Protein AF-A0A6P4FL19-F1 (afdb_monomer)

Foldseek 3Di:
DDPPDDDDPWDDDPQQLQVVVVRVLVVCCVPPLVPDFKDKAADPPDDDPVVVVCVLCVVDGLLALEKEAQFFCPLAPLTWHDNLLIMMGGSNVSVLLVPPQCVDCVQANPDSGDDNGSRSRSSSVSSVRHHDQSADPQRHGPGDNDDPVCPPPHHDPVRQNGGPDDDDD

Radius of gyration: 15.87 Å; Cα contacts (8 Å, |Δi|>4): 252; chains: 1; bounding box: 40×35×41 Å

Nearest PDB structures (foldseek):
  7q4i-assembly1_A  TM=9.516E-01  e=1.016E-19  Drosophila melanogaster
  2j0b-assembly1_A  TM=7.317E-01  e=2.566E-02  Mus musculus

Sequence (169 aa):
KELGAVALKVREGYSNLWPKTRASLQYVYKHHFRNYDWFLKADDDTYVIMENLRAFLSAYSPKAPVYFGNKFRTHVKEGYMSGGAGYVLSKMALHRLMKVGFGNSSLCSNRGYGYEDVELGRCLQGVGVVGGDSRDEHGLSRFIPFSPLHWYPDVPQWYRPLLYHTTPN

Secondary structure (DSSP, 8-state):
--------SS--SGGGHHHHHHHHHHHHHHHHTTT-SEEEE--TT----HHHHHHHHTTS-TTSSEEEE-EE-SSSTT-EE-GGG-EEEEHHHHHHIIIIITT-TTTS---S-S-HHHHHHHHHHHTT-EE-----TTS--SS-SS-GGGSSSS--TTTGGGBSSPPP-

Organism: Drosophila rhopaloa (NCBI:txid1041015)

Mean predicted aligned error: 3.97 Å

Structure (mmCIF, N/CA/C/O backbone):
data_AF-A0A6P4FL19-F1
#
_entry.id   AF-A0A6P4FL19-F1
#
loop_
_atom_site.group_PDB
_atom_site.id
_atom_site.type_symbol
_atom_site.label_atom_id
_atom_site.label_alt_id
_at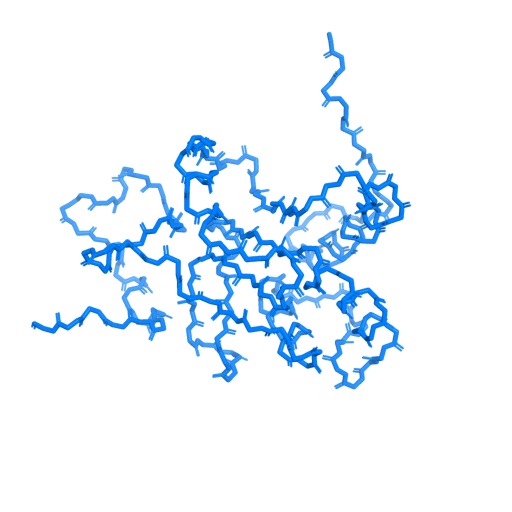om_site.label_comp_id
_atom_site.label_asym_id
_atom_site.label_entity_id
_atom_site.label_seq_id
_atom_site.pdbx_PDB_ins_code
_atom_site.Cartn_x
_atom_site.Cartn_y
_atom_site.Cartn_z
_atom_site.occupancy
_atom_site.B_iso_or_equiv
_atom_site.auth_seq_id
_atom_site.auth_comp_id
_atom_site.auth_asym_id
_atom_site.auth_atom_id
_atom_site.pdbx_PDB_model_num
ATOM 1 N N . LYS A 1 1 ? -18.361 17.371 -14.185 1.00 60.25 1 LYS A N 1
ATOM 2 C CA . LYS A 1 1 ? -18.525 16.068 -13.497 1.00 60.25 1 LYS A CA 1
ATOM 3 C C . LYS A 1 1 ? -17.622 16.118 -12.273 1.00 60.25 1 LYS A C 1
ATOM 5 O O . LYS A 1 1 ? -16.428 16.291 -12.464 1.00 60.25 1 LYS A O 1
ATOM 10 N N . GLU A 1 2 ? -18.165 16.106 -11.056 1.00 70.12 2 GLU A N 1
ATOM 11 C CA . GLU A 1 2 ? -17.323 16.034 -9.854 1.00 70.12 2 GLU A CA 1
ATOM 12 C C . GLU A 1 2 ? -16.597 14.686 -9.827 1.00 70.12 2 GLU A C 1
ATOM 14 O O . GLU A 1 2 ? -17.188 13.653 -10.139 1.00 70.12 2 GLU A O 1
ATOM 19 N N . LEU A 1 3 ? -15.311 14.701 -9.476 1.00 75.62 3 LEU A N 1
ATOM 20 C CA . LEU A 1 3 ? -14.457 13.508 -9.439 1.00 75.62 3 LEU A CA 1
ATOM 21 C C . LEU A 1 3 ? -14.744 12.597 -8.227 1.00 75.62 3 LEU A C 1
ATOM 23 O O . LEU A 1 3 ? -14.059 11.599 -8.042 1.00 75.62 3 LEU A O 1
ATOM 27 N N . GLY A 1 4 ? -15.739 12.931 -7.392 1.00 86.44 4 GLY A N 1
ATOM 28 C CA . GLY A 1 4 ? -16.066 12.177 -6.177 1.00 86.44 4 GLY A CA 1
ATOM 29 C C . GLY A 1 4 ? -14.985 12.248 -5.091 1.00 86.44 4 GLY A C 1
ATOM 30 O O . GLY A 1 4 ? -14.909 11.356 -4.249 1.00 86.44 4 GLY A O 1
ATOM 31 N N . ALA A 1 5 ? -14.131 13.277 -5.115 1.00 90.56 5 ALA A N 1
ATOM 32 C CA . ALA A 1 5 ?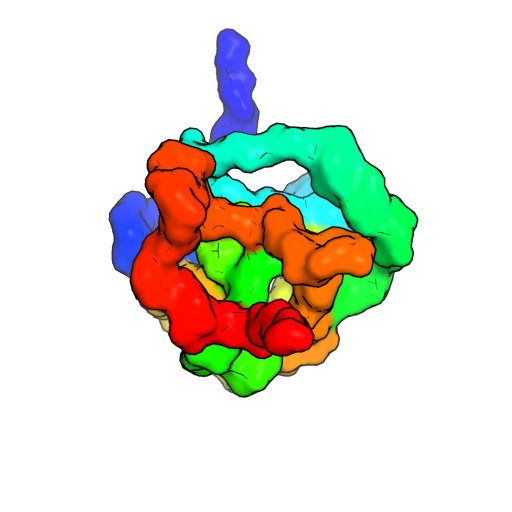 -13.058 13.455 -4.143 1.00 90.56 5 ALA A CA 1
ATOM 33 C C . ALA A 1 5 ? -13.612 13.745 -2.736 1.00 90.56 5 ALA A C 1
ATOM 35 O O . ALA A 1 5 ? -14.541 14.534 -2.567 1.00 90.56 5 ALA A O 1
ATOM 36 N N . VAL A 1 6 ? -13.006 13.134 -1.717 1.00 93.31 6 VAL A N 1
ATOM 37 C CA . VAL A 1 6 ? -13.378 13.317 -0.308 1.00 93.31 6 VAL A CA 1
ATOM 38 C C . VAL A 1 6 ? -12.266 14.072 0.408 1.00 93.31 6 VAL A C 1
ATOM 40 O O . VAL A 1 6 ? -11.156 13.565 0.551 1.00 93.31 6 VAL A O 1
ATOM 43 N N . ALA A 1 7 ? -12.572 15.270 0.904 1.00 92.81 7 ALA A N 1
ATOM 44 C CA . ALA A 1 7 ? -11.634 16.039 1.713 1.00 92.81 7 ALA A CA 1
ATOM 45 C C . ALA A 1 7 ? -11.549 15.470 3.140 1.00 92.81 7 ALA A C 1
ATOM 47 O O . ALA A 1 7 ? -12.551 15.371 3.853 1.00 92.81 7 ALA A O 1
ATOM 48 N N . LEU A 1 8 ? -10.338 15.123 3.577 1.00 93.12 8 LEU A N 1
ATOM 49 C CA . LEU A 1 8 ? -10.065 14.674 4.940 1.00 93.12 8 LEU A CA 1
ATOM 50 C C . LEU A 1 8 ? -9.556 15.839 5.790 1.00 93.12 8 LEU A C 1
ATOM 52 O O . LEU A 1 8 ? -8.859 16.725 5.305 1.00 93.12 8 LEU A O 1
ATOM 56 N N . LYS A 1 9 ? -9.868 15.829 7.090 1.00 93.31 9 LYS A N 1
ATOM 57 C CA . LYS A 1 9 ? -9.405 16.848 8.049 1.00 93.31 9 LYS A CA 1
ATOM 58 C C . LYS A 1 9 ? -7.950 16.601 8.474 1.00 93.31 9 LYS A C 1
ATOM 60 O O . LYS A 1 9 ? -7.676 16.374 9.649 1.00 93.31 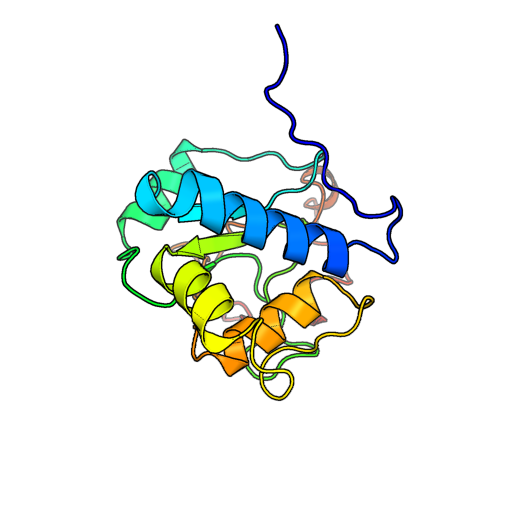9 LYS A O 1
ATOM 65 N N . VAL A 1 10 ? -7.028 16.606 7.515 1.00 92.12 10 VAL A N 1
ATOM 66 C CA . VAL A 1 10 ? -5.584 16.430 7.727 1.00 92.12 10 VAL A CA 1
ATOM 67 C C . VAL A 1 10 ? -4.848 17.547 6.997 1.00 92.12 10 VAL A C 1
ATOM 69 O O . VAL A 1 10 ? -5.225 17.920 5.892 1.00 92.12 10 VAL A O 1
ATOM 72 N N . ARG A 1 11 ? -3.805 18.109 7.617 1.00 91.19 11 ARG A N 1
ATOM 73 C CA . ARG A 1 11 ? -3.020 19.179 6.993 1.00 91.19 11 ARG A CA 1
ATOM 74 C C . ARG A 1 11 ? -2.243 18.641 5.790 1.00 91.19 11 ARG A C 1
ATOM 76 O O . ARG A 1 11 ? -1.604 17.593 5.874 1.00 91.19 11 ARG A O 1
ATOM 83 N N . GLU A 1 12 ? -2.232 19.408 4.710 1.00 87.50 12 GLU A N 1
ATOM 84 C CA . GLU A 1 12 ? -1.435 19.121 3.519 1.00 87.50 12 GLU A CA 1
ATOM 85 C C . GLU A 1 12 ? 0.082 19.123 3.799 1.00 87.50 12 GLU A C 1
ATOM 87 O O . GLU A 1 12 ? 0.553 19.696 4.788 1.00 87.50 12 GLU A O 1
ATOM 92 N N . GLY A 1 13 ? 0.841 18.444 2.934 1.00 86.25 13 GLY A N 1
ATOM 93 C CA . GLY A 1 13 ? 2.304 18.362 2.992 1.00 86.25 13 GLY A CA 1
ATOM 94 C C . GLY A 1 13 ? 2.871 16.947 3.150 1.00 86.25 13 GLY A C 1
ATOM 95 O O . GLY A 1 13 ? 2.255 16.069 3.757 1.00 86.25 13 GLY A O 1
ATOM 96 N N . TYR A 1 14 ? 4.087 16.750 2.629 1.00 84.12 14 TYR A N 1
ATOM 97 C CA . TYR A 1 14 ? 4.803 15.466 2.633 1.00 84.12 14 TYR A CA 1
ATOM 98 C C . TYR A 1 14 ? 5.058 14.906 4.041 1.00 84.12 14 TYR A C 1
ATOM 100 O O . TYR A 1 14 ? 5.001 13.699 4.255 1.00 84.12 14 TYR A O 1
ATOM 108 N N . SER A 1 15 ? 5.271 15.767 5.039 1.00 88.75 15 SER A N 1
ATOM 109 C CA . SER A 1 15 ? 5.449 15.335 6.433 1.00 88.75 15 SER A CA 1
ATOM 110 C C . SER A 1 15 ? 4.187 14.728 7.060 1.00 88.75 15 SER A C 1
ATOM 112 O O . SER A 1 15 ? 4.277 14.066 8.092 1.00 88.75 15 SER A O 1
ATOM 114 N N . ASN A 1 16 ? 3.025 14.914 6.424 1.00 91.75 16 ASN A N 1
ATOM 115 C CA . ASN A 1 16 ? 1.725 14.437 6.886 1.00 91.75 16 ASN A CA 1
ATOM 116 C C . ASN A 1 16 ? 1.193 13.243 6.076 1.00 91.75 16 ASN A C 1
ATOM 118 O O . ASN A 1 16 ? 0.027 12.881 6.242 1.00 91.75 16 ASN A O 1
ATOM 122 N N . LEU A 1 17 ? 2.007 12.613 5.219 1.00 93.12 17 LEU A N 1
ATOM 123 C CA . LEU A 1 17 ? 1.559 11.473 4.407 1.00 93.12 17 LEU A CA 1
ATOM 124 C C . LEU A 1 17 ? 1.020 10.324 5.265 1.00 93.12 17 LEU A C 1
ATOM 126 O O . LEU A 1 17 ? -0.060 9.813 4.981 1.00 93.12 17 LEU A O 1
ATOM 130 N N . TRP A 1 18 ? 1.697 9.975 6.363 1.00 94.81 18 TRP A N 1
ATOM 131 C CA . TRP A 1 18 ? 1.189 8.944 7.270 1.00 94.81 18 TRP A CA 1
ATOM 132 C C . TRP A 1 18 ? -0.186 9.301 7.880 1.00 94.81 18 TRP A C 1
ATOM 134 O O . TRP A 1 18 ? -1.127 8.520 7.713 1.00 94.81 18 TRP A O 1
ATOM 144 N N . PRO A 1 19 ? -0.379 10.477 8.517 1.00 94.69 19 PRO A N 1
ATOM 145 C CA . PRO A 1 19 ? -1.701 10.934 8.952 1.00 94.69 19 PRO A CA 1
ATOM 146 C C . PRO A 1 19 ? -2.776 10.909 7.863 1.00 94.69 19 PRO A C 1
ATOM 148 O O . PRO A 1 19 ? -3.907 10.506 8.143 1.00 94.69 19 PRO A O 1
ATOM 151 N N . LYS A 1 20 ? -2.436 11.315 6.633 1.00 94.69 20 LYS A N 1
ATOM 152 C CA . LYS A 1 20 ? -3.363 11.291 5.495 1.00 94.69 20 LYS A CA 1
ATOM 153 C C . LYS A 1 20 ? -3.792 9.868 5.175 1.00 94.69 20 LYS A C 1
ATOM 155 O O . LYS A 1 20 ? -4.986 9.594 5.190 1.00 94.69 20 LYS A O 1
ATOM 160 N N . THR A 1 21 ? -2.848 8.952 4.974 1.00 95.62 21 THR A N 1
ATOM 161 C CA . THR A 1 21 ? -3.150 7.545 4.678 1.00 95.62 21 THR A CA 1
ATOM 162 C C . THR A 1 21 ? -3.937 6.889 5.805 1.00 95.62 21 THR A C 1
ATOM 164 O O . THR A 1 21 ? -4.931 6.210 5.548 1.00 95.62 21 THR A O 1
ATOM 167 N N . ARG A 1 22 ? -3.581 7.151 7.067 1.00 95.31 22 ARG A N 1
ATOM 168 C CA . ARG A 1 22 ? -4.335 6.665 8.228 1.00 95.31 22 ARG A CA 1
ATOM 169 C C . ARG A 1 22 ? -5.793 7.136 8.196 1.00 95.31 22 ARG A C 1
ATOM 171 O O . ARG A 1 22 ? -6.696 6.313 8.354 1.00 95.31 22 ARG A O 1
ATOM 178 N N . ALA A 1 23 ? -6.025 8.426 7.954 1.00 95.75 23 ALA A N 1
ATOM 179 C CA . ALA A 1 23 ? -7.367 8.993 7.845 1.00 95.75 23 ALA A CA 1
ATOM 180 C C . ALA A 1 23 ? -8.134 8.444 6.626 1.00 95.75 23 ALA A C 1
ATOM 182 O O . ALA A 1 23 ? -9.314 8.111 6.751 1.00 95.75 23 ALA A O 1
ATOM 183 N N . SER A 1 24 ? -7.467 8.276 5.479 1.00 96.38 24 SER A N 1
ATOM 184 C CA . SER A 1 24 ? -8.045 7.688 4.264 1.00 96.38 24 SER A CA 1
ATOM 185 C C . SER A 1 24 ? -8.509 6.256 4.504 1.00 96.38 24 SER A C 1
ATOM 187 O O . SER A 1 24 ? -9.653 5.919 4.205 1.00 96.38 24 SER A O 1
ATOM 189 N N . LEU A 1 25 ? -7.669 5.416 5.114 1.00 97.25 25 LEU A N 1
ATOM 190 C CA . LEU A 1 25 ? -8.015 4.028 5.421 1.00 97.25 25 LEU A CA 1
ATOM 191 C C . LEU A 1 25 ? -9.162 3.936 6.437 1.00 97.25 25 LEU A C 1
ATOM 193 O O . LEU A 1 25 ? -10.055 3.106 6.270 1.00 97.25 25 LEU A O 1
ATOM 197 N N . GLN A 1 26 ? -9.198 4.815 7.446 1.00 96.94 26 GLN A N 1
ATOM 198 C CA . GLN A 1 26 ? -10.328 4.909 8.381 1.00 96.94 26 GLN A CA 1
ATOM 199 C C . GLN A 1 26 ? -11.629 5.310 7.676 1.00 96.94 26 GLN A C 1
ATOM 201 O O . GLN A 1 26 ? -12.679 4.722 7.949 1.00 96.94 26 GLN A O 1
ATOM 206 N N . TYR A 1 27 ? -11.570 6.280 6.758 1.00 97.69 27 TYR A N 1
ATOM 207 C CA . TYR A 1 27 ? -12.722 6.702 5.964 1.00 97.69 27 TYR A CA 1
ATOM 208 C C . TYR A 1 27 ? -13.231 5.559 5.082 1.00 97.69 27 TYR A C 1
ATOM 210 O O . TYR A 1 27 ? -14.397 5.171 5.177 1.00 97.69 27 TYR A O 1
ATOM 218 N N . VAL A 1 28 ? -12.347 4.958 4.281 1.00 97.69 28 VAL A N 1
ATOM 219 C CA . VAL A 1 28 ? -12.684 3.831 3.403 1.00 97.69 28 VAL A CA 1
ATOM 220 C C . VAL A 1 28 ? -13.260 2.673 4.211 1.00 97.69 28 VAL A C 1
ATOM 222 O O . VAL A 1 28 ? -14.272 2.091 3.820 1.00 97.69 28 VAL A O 1
ATOM 225 N N . TYR A 1 29 ? -12.691 2.376 5.381 1.00 98.12 29 TYR A N 1
ATOM 226 C CA . TYR A 1 29 ? -13.223 1.327 6.235 1.00 98.12 29 TYR A CA 1
ATOM 227 C C . TYR A 1 29 ? -14.637 1.643 6.747 1.00 98.12 29 TYR A C 1
ATOM 229 O O . TYR A 1 29 ? -15.523 0.790 6.729 1.00 98.12 29 TYR A O 1
ATOM 237 N N . LYS A 1 30 ? -14.877 2.880 7.187 1.00 98.06 30 LYS A N 1
ATOM 238 C CA . LYS A 1 30 ? -16.180 3.302 7.710 1.00 98.06 30 LYS A CA 1
ATOM 239 C C . LYS A 1 30 ? -17.270 3.304 6.636 1.00 98.06 30 LYS A C 1
ATOM 241 O O . LYS A 1 30 ? -18.395 2.902 6.923 1.00 98.06 30 LYS A O 1
ATOM 246 N N . HIS A 1 31 ? -16.948 3.762 5.428 1.00 97.62 31 HIS A N 1
ATOM 247 C CA . HIS A 1 31 ? -17.944 4.060 4.395 1.00 97.62 31 HIS A CA 1
ATOM 248 C C . HIS A 1 31 ? -18.058 2.987 3.306 1.00 97.62 31 HIS A C 1
ATOM 250 O O . HIS A 1 31 ? -19.124 2.829 2.715 1.00 97.62 31 HIS A O 1
ATOM 256 N N . HIS A 1 32 ? -16.992 2.225 3.048 1.00 97.44 32 HIS A N 1
ATOM 257 C CA . HIS A 1 32 ? -16.900 1.367 1.864 1.00 97.44 32 HIS A CA 1
ATOM 258 C C . HIS A 1 32 ? -16.435 -0.066 2.145 1.00 97.44 32 HIS A C 1
ATOM 260 O O . HIS A 1 32 ? -16.512 -0.904 1.250 1.00 97.44 32 HIS A O 1
ATOM 266 N N . PHE A 1 33 ? -16.020 -0.397 3.372 1.00 98.31 33 PHE A N 1
ATOM 267 C CA . PHE A 1 33 ? -15.474 -1.721 3.707 1.00 98.31 33 PHE A CA 1
ATOM 268 C C . PHE A 1 33 ? -16.354 -2.901 3.278 1.00 98.31 33 PHE A C 1
ATOM 270 O O . PHE A 1 33 ? -15.859 -3.935 2.831 1.00 98.31 33 PHE A O 1
ATOM 277 N N . ARG A 1 34 ? -17.675 -2.765 3.431 1.00 98.12 34 ARG A N 1
ATOM 278 C CA . ARG A 1 34 ? -18.618 -3.839 3.098 1.00 98.12 34 ARG A CA 1
ATOM 279 C C . ARG A 1 34 ? -18.745 -4.064 1.591 1.00 98.12 34 ARG A C 1
ATOM 281 O O . ARG A 1 34 ? -19.011 -5.193 1.196 1.00 98.12 34 ARG A O 1
ATOM 288 N N . ASN A 1 35 ? -18.480 -3.040 0.782 1.00 98.00 35 ASN A N 1
ATOM 289 C CA . ASN A 1 35 ? -18.795 -3.014 -0.646 1.00 98.00 35 ASN A CA 1
ATOM 290 C C . ASN A 1 35 ? -17.661 -3.544 -1.534 1.00 98.00 35 ASN A C 1
ATOM 292 O O . ASN A 1 35 ? -17.907 -3.849 -2.694 1.00 98.00 35 ASN A O 1
ATOM 296 N N . TYR A 1 36 ? -16.437 -3.649 -1.008 1.00 98.25 36 TYR A N 1
ATOM 297 C CA . TYR A 1 36 ? -15.254 -4.015 -1.790 1.00 98.25 36 TYR A CA 1
ATOM 298 C C . TYR A 1 36 ? -14.425 -5.104 -1.115 1.00 98.25 36 TYR A C 1
ATOM 300 O O . TYR A 1 36 ? -14.446 -5.257 0.111 1.00 98.25 36 TYR A O 1
ATOM 308 N N . ASP A 1 37 ? -13.687 -5.856 -1.928 1.00 98.38 37 ASP A N 1
ATOM 309 C CA . ASP A 1 37 ? -12.841 -6.970 -1.484 1.00 98.38 37 ASP A CA 1
ATOM 310 C C . ASP A 1 37 ? -11.347 -6.627 -1.453 1.00 98.38 37 ASP A C 1
ATOM 312 O O . ASP A 1 37 ? -10.583 -7.246 -0.709 1.00 98.38 37 ASP A O 1
ATOM 316 N N . TRP A 1 38 ? -10.948 -5.608 -2.211 1.00 98.69 38 TRP A N 1
ATOM 317 C CA . TRP A 1 38 ? -9.580 -5.114 -2.314 1.00 98.69 38 TRP A CA 1
ATOM 318 C C . TRP A 1 38 ? -9.569 -3.588 -2.248 1.00 98.69 38 TRP A C 1
ATOM 320 O O . TRP A 1 38 ? -10.480 -2.934 -2.757 1.00 98.69 38 TRP A O 1
ATOM 330 N N . PHE A 1 39 ? -8.536 -3.027 -1.622 1.00 98.62 39 PHE A N 1
ATOM 331 C CA . PHE A 1 39 ? -8.390 -1.591 -1.388 1.00 98.62 39 PHE A CA 1
ATOM 332 C C . PHE A 1 39 ? -7.023 -1.133 -1.891 1.00 98.62 39 PHE A C 1
ATOM 334 O O . PHE A 1 39 ? -6.002 -1.505 -1.317 1.00 98.62 39 PHE A O 1
ATOM 341 N N . LEU A 1 40 ? -7.006 -0.360 -2.976 1.00 98.44 40 LEU A N 1
ATOM 342 C CA . LEU A 1 40 ? -5.793 0.145 -3.618 1.00 98.44 40 LEU A CA 1
ATOM 343 C C . LEU A 1 40 ? -5.466 1.553 -3.106 1.00 98.44 40 LEU A C 1
ATOM 345 O O . LEU A 1 40 ? -6.329 2.430 -3.131 1.00 98.44 40 LEU A O 1
ATOM 349 N N . LYS A 1 41 ? -4.216 1.769 -2.693 1.00 98.00 41 LYS A N 1
ATOM 350 C CA . LYS A 1 41 ? -3.612 3.099 -2.561 1.00 98.00 41 LYS A CA 1
ATOM 351 C C . LYS A 1 41 ? -2.702 3.335 -3.759 1.00 98.00 41 LYS A C 1
ATOM 353 O O . LYS A 1 41 ? -1.880 2.480 -4.083 1.00 98.00 41 LYS A O 1
ATOM 358 N N . ALA A 1 42 ? -2.826 4.509 -4.357 1.00 96.81 42 ALA A N 1
ATOM 359 C CA . ALA A 1 42 ? -1.980 5.002 -5.433 1.00 96.81 42 ALA A CA 1
ATOM 360 C C . ALA A 1 42 ? -1.764 6.511 -5.241 1.00 96.81 42 ALA A C 1
ATOM 362 O O . ALA A 1 42 ? -2.582 7.157 -4.577 1.00 96.81 42 ALA A O 1
ATOM 363 N N . ASP A 1 43 ? -0.669 7.035 -5.783 1.00 94.12 43 ASP A N 1
ATOM 364 C CA . ASP A 1 43 ? -0.417 8.476 -5.848 1.00 94.12 43 ASP A CA 1
ATOM 365 C C . ASP A 1 43 ? -1.094 9.072 -7.098 1.00 94.12 43 ASP A C 1
ATOM 367 O O . ASP A 1 43 ? -1.544 8.342 -7.987 1.00 94.12 43 ASP A O 1
ATOM 371 N N . ASP A 1 44 ? -1.236 10.396 -7.156 1.00 92.50 44 ASP A N 1
ATOM 372 C CA . ASP A 1 44 ? -1.918 11.102 -8.253 1.00 92.50 44 ASP A CA 1
ATOM 373 C C . ASP A 1 44 ? -1.120 11.124 -9.569 1.00 92.50 44 ASP A C 1
ATOM 375 O O . ASP A 1 44 ? -1.660 11.468 -10.621 1.00 92.50 44 ASP A O 1
ATOM 379 N N . ASP A 1 45 ? 0.131 10.675 -9.526 1.00 93.25 45 ASP A N 1
ATOM 380 C CA . ASP A 1 45 ? 1.031 10.438 -10.653 1.00 93.25 45 ASP A CA 1
ATOM 381 C C . ASP A 1 45 ? 1.201 8.939 -10.993 1.00 93.25 45 ASP A C 1
ATOM 383 O O . ASP A 1 45 ? 2.063 8.563 -11.790 1.00 93.25 45 ASP A O 1
ATOM 387 N N . THR A 1 46 ? 0.362 8.062 -10.428 1.00 94.94 46 THR A N 1
ATOM 388 C CA . THR A 1 46 ? 0.407 6.613 -10.673 1.00 94.94 46 THR A CA 1
ATOM 389 C C . THR A 1 46 ? -0.483 6.192 -11.848 1.00 94.94 46 THR A C 1
ATOM 391 O O . THR A 1 46 ? -1.672 6.509 -11.900 1.00 94.94 46 THR A O 1
ATOM 394 N N . TYR A 1 47 ? 0.056 5.370 -12.754 1.00 95.00 47 TYR A N 1
ATOM 395 C CA . TYR A 1 47 ? -0.719 4.686 -13.795 1.00 95.00 47 TYR A CA 1
ATOM 396 C C . TYR A 1 47 ? -0.975 3.221 -13.421 1.00 95.00 47 TYR A C 1
ATOM 398 O O . TYR A 1 47 ? -0.051 2.502 -13.043 1.00 95.00 47 TYR A O 1
ATOM 406 N N . VAL A 1 48 ? -2.223 2.759 -13.554 1.00 96.69 48 VAL A N 1
ATOM 407 C CA . VAL A 1 48 ? -2.628 1.391 -13.190 1.00 96.69 48 VAL A CA 1
ATOM 408 C C . VAL A 1 48 ? -3.354 0.725 -14.353 1.00 96.69 48 VAL A C 1
ATOM 410 O O . VAL A 1 48 ? -4.396 1.200 -14.798 1.00 96.69 48 VAL A O 1
ATOM 413 N N . ILE A 1 49 ? -2.844 -0.427 -14.794 1.00 97.44 49 ILE A N 1
ATOM 414 C CA . ILE A 1 49 ? -3.553 -1.307 -15.730 1.00 97.44 49 ILE A CA 1
ATOM 415 C C . ILE A 1 49 ? -4.488 -2.199 -14.908 1.00 97.44 49 ILE A C 1
ATOM 417 O O . ILE A 1 49 ? -4.067 -3.195 -14.311 1.00 97.44 49 ILE A O 1
ATOM 421 N N . MET A 1 50 ? -5.759 -1.806 -14.825 1.00 97.50 50 MET A N 1
ATOM 422 C CA . MET A 1 50 ? -6.738 -2.435 -13.934 1.00 97.50 50 MET A CA 1
ATOM 423 C C . MET A 1 50 ? -7.002 -3.903 -14.282 1.00 97.50 50 MET A C 1
ATOM 425 O O . MET A 1 50 ? -7.234 -4.709 -13.383 1.00 97.50 50 MET A O 1
ATOM 429 N N . GLU A 1 51 ? -6.935 -4.271 -15.558 1.00 98.19 51 GLU A N 1
ATOM 430 C CA . GLU A 1 51 ? -7.072 -5.642 -16.050 1.00 98.19 51 GLU A CA 1
ATOM 431 C C . GLU A 1 51 ? -5.967 -6.537 -15.481 1.00 98.19 51 GLU A C 1
ATOM 433 O O . GLU A 1 51 ? -6.262 -7.599 -14.932 1.00 98.19 51 GLU A O 1
ATOM 438 N N . ASN A 1 52 ? -4.716 -6.066 -15.513 1.00 97.50 52 ASN A N 1
ATOM 439 C CA . ASN A 1 52 ? -3.566 -6.794 -14.975 1.00 97.50 52 ASN A CA 1
ATOM 440 C C . ASN A 1 52 ? -3.670 -6.940 -13.455 1.00 97.50 52 ASN A C 1
ATOM 442 O O . ASN A 1 52 ? -3.445 -8.025 -12.918 1.00 97.50 52 ASN A O 1
ATOM 446 N N . LEU A 1 53 ? -4.061 -5.867 -12.758 1.00 98.31 53 LEU A N 1
ATOM 447 C CA . LEU A 1 53 ? -4.254 -5.908 -11.310 1.00 98.31 53 LEU A CA 1
ATOM 448 C C . LEU A 1 53 ? -5.365 -6.896 -10.924 1.00 98.31 53 LEU A C 1
ATOM 450 O O . LEU A 1 53 ? -5.185 -7.701 -10.012 1.00 98.31 53 LEU A O 1
ATOM 454 N N . ARG A 1 54 ? -6.502 -6.879 -11.630 1.00 97.81 54 ARG A N 1
ATOM 455 C CA . ARG A 1 54 ? -7.614 -7.812 -11.389 1.00 97.81 54 ARG A CA 1
ATOM 456 C C . ARG A 1 54 ? -7.221 -9.259 -11.677 1.00 97.81 54 ARG A C 1
ATOM 458 O O . ARG A 1 54 ? -7.557 -10.126 -10.874 1.00 97.81 54 ARG A O 1
ATOM 465 N N . ALA A 1 55 ? -6.512 -9.515 -12.777 1.00 97.88 55 ALA A N 1
ATOM 466 C CA . ALA A 1 55 ? -6.025 -10.847 -13.126 1.00 97.88 55 ALA A CA 1
ATOM 467 C C . ALA A 1 55 ? -5.103 -11.401 -12.030 1.00 97.88 55 ALA A C 1
ATOM 469 O O . ALA A 1 55 ? -5.340 -12.499 -11.532 1.00 97.88 55 ALA A O 1
ATOM 470 N N . PHE A 1 56 ? -4.132 -10.604 -11.574 1.00 98.19 56 PHE A N 1
ATOM 471 C CA . PHE A 1 56 ? -3.237 -10.973 -10.477 1.00 98.19 56 PHE A CA 1
ATOM 472 C C . PHE A 1 56 ? -4.001 -11.278 -9.179 1.00 98.19 56 PHE A C 1
ATOM 474 O O . PHE A 1 56 ? -3.821 -12.338 -8.582 1.00 98.19 56 PHE A O 1
ATOM 481 N N . LEU A 1 57 ? -4.900 -10.384 -8.756 1.00 98.25 57 LEU A N 1
ATOM 482 C CA . LEU A 1 57 ? -5.643 -10.545 -7.501 1.00 98.25 57 LEU A CA 1
ATOM 483 C C . LEU A 1 57 ? -6.660 -11.693 -7.527 1.00 98.25 57 LEU A C 1
ATOM 485 O O . LEU A 1 57 ? -7.049 -12.172 -6.463 1.00 98.25 57 LEU A O 1
ATOM 489 N N . SER A 1 58 ? -7.077 -12.155 -8.709 1.00 97.69 58 SER A N 1
ATOM 490 C CA . SER A 1 58 ? -8.044 -13.251 -8.852 1.00 97.69 58 SER A CA 1
ATOM 491 C C . SER A 1 58 ? -7.553 -14.578 -8.257 1.00 97.69 58 SER A C 1
ATOM 493 O O . SER A 1 58 ? -8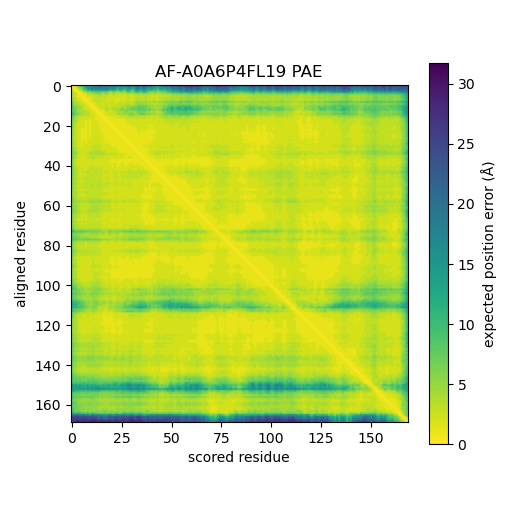.364 -15.396 -7.827 1.00 97.69 58 SER A O 1
ATOM 495 N N . ALA A 1 59 ? -6.231 -14.757 -8.168 1.00 96.94 59 ALA A N 1
ATOM 496 C CA . ALA A 1 59 ? -5.595 -15.934 -7.585 1.00 96.94 59 ALA A CA 1
ATOM 497 C C . ALA A 1 59 ? -5.580 -15.934 -6.043 1.00 96.94 59 ALA A C 1
ATOM 499 O O . ALA A 1 59 ? -5.201 -16.934 -5.432 1.00 96.94 59 ALA A O 1
ATOM 500 N N . TYR A 1 60 ? -5.979 -14.834 -5.391 1.00 98.12 60 TYR A N 1
ATOM 501 C CA . TYR A 1 60 ? -5.871 -14.672 -3.941 1.00 98.12 60 TYR A CA 1
ATOM 502 C C . TYR A 1 60 ? -7.231 -14.474 -3.278 1.00 98.12 60 TYR A C 1
ATOM 504 O O . TYR A 1 60 ? -8.117 -13.778 -3.769 1.00 98.12 60 TYR A O 1
ATOM 512 N N . SER A 1 61 ? -7.381 -15.043 -2.082 1.00 98.31 61 SER A N 1
ATOM 513 C CA . SER A 1 61 ? -8.577 -14.825 -1.273 1.00 98.31 61 SER A CA 1
ATOM 514 C C . SER A 1 61 ? -8.522 -13.457 -0.580 1.00 98.31 61 SER A C 1
ATOM 516 O O . SER A 1 61 ? -7.602 -13.226 0.209 1.00 98.31 61 SER A O 1
ATOM 518 N N . PRO A 1 62 ? -9.536 -12.583 -0.730 1.00 98.44 62 PRO A N 1
ATOM 519 C CA . PRO A 1 62 ? -9.602 -11.318 0.011 1.00 98.44 62 PRO A CA 1
ATOM 520 C C . PRO A 1 62 ? -9.813 -11.521 1.525 1.00 98.44 62 PRO A C 1
ATOM 522 O O . PRO A 1 62 ? -9.695 -10.578 2.311 1.00 98.44 62 PRO A O 1
ATOM 525 N N . LYS A 1 63 ? -10.135 -12.752 1.955 1.00 98.50 63 LYS A N 1
ATOM 526 C CA . LYS A 1 63 ? -10.230 -13.145 3.370 1.00 98.50 63 LYS A CA 1
ATOM 527 C C . LYS A 1 63 ? -8.869 -13.495 3.979 1.00 98.50 63 LYS A C 1
ATOM 529 O O . LYS A 1 63 ? -8.768 -13.559 5.202 1.00 98.50 63 LYS A O 1
ATOM 534 N N . ALA A 1 64 ? -7.842 -13.728 3.162 1.00 98.44 64 ALA A N 1
ATOM 535 C CA . ALA A 1 64 ? -6.485 -13.907 3.659 1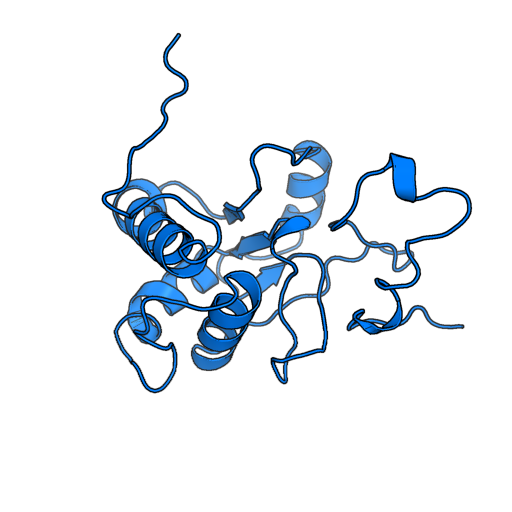.00 98.44 64 ALA A CA 1
ATOM 536 C C . ALA A 1 64 ? -5.927 -12.548 4.119 1.00 98.44 64 ALA A C 1
ATOM 538 O O . ALA A 1 64 ? -6.137 -11.557 3.425 1.00 98.44 64 ALA A O 1
ATOM 539 N N . PRO A 1 65 ? -5.229 -12.456 5.265 1.00 98.38 65 PRO A N 1
ATOM 540 C CA . PRO A 1 65 ? -4.640 -11.210 5.751 1.00 98.38 65 PRO A CA 1
ATOM 541 C C . PRO A 1 65 ? -3.363 -10.881 4.964 1.00 98.38 65 PRO A C 1
ATOM 543 O O . PRO A 1 65 ? -2.255 -11.044 5.469 1.00 98.38 65 PRO A O 1
ATOM 546 N N . VAL A 1 66 ? -3.518 -10.444 3.715 1.00 98.69 66 VAL A N 1
ATOM 547 C CA . VAL A 1 66 ? -2.410 -10.173 2.787 1.00 98.69 66 VAL A CA 1
ATOM 548 C C . VAL A 1 66 ? -2.511 -8.780 2.172 1.00 98.69 66 VAL A C 1
ATOM 550 O O . VAL A 1 66 ? -3.605 -8.228 2.016 1.00 98.69 66 VAL A O 1
ATOM 553 N N . TYR A 1 67 ? -1.367 -8.211 1.819 1.00 98.69 67 TYR A N 1
ATOM 554 C CA . TYR A 1 67 ? -1.267 -7.023 0.980 1.00 98.69 67 TYR A CA 1
ATOM 555 C C . TYR A 1 67 ? -0.108 -7.179 -0.005 1.00 98.69 67 TYR A C 1
ATOM 557 O O . TYR A 1 67 ? 0.845 -7.917 0.259 1.00 98.69 67 TYR A O 1
ATOM 565 N N . PHE A 1 68 ? -0.218 -6.506 -1.145 1.00 98.69 68 PHE A N 1
ATOM 566 C CA . PHE A 1 68 ? 0.720 -6.608 -2.260 1.00 98.69 68 PHE A CA 1
ATOM 567 C C . PHE A 1 68 ? 1.177 -5.223 -2.704 1.00 98.69 68 PHE A C 1
ATOM 569 O O . PHE A 1 68 ? 0.450 -4.243 -2.557 1.00 98.69 68 PHE A O 1
ATOM 576 N N . GLY A 1 69 ? 2.381 -5.155 -3.257 1.00 98.19 69 GLY A N 1
ATOM 577 C CA . GLY A 1 69 ? 3.016 -3.930 -3.728 1.00 98.19 69 GLY A CA 1
ATOM 578 C C . GLY A 1 69 ? 4.455 -4.218 -4.143 1.00 98.19 69 GLY A C 1
ATOM 579 O O . GLY A 1 69 ? 4.810 -5.378 -4.368 1.00 98.19 69 GLY A O 1
ATOM 580 N N . ASN A 1 70 ? 5.301 -3.189 -4.213 1.00 97.19 70 ASN A N 1
ATOM 581 C CA . ASN A 1 70 ? 6.740 -3.382 -4.401 1.00 97.19 70 ASN A CA 1
ATOM 582 C C . ASN A 1 70 ? 7.433 -3.553 -3.047 1.00 97.19 70 ASN A C 1
ATOM 584 O O . ASN A 1 70 ? 7.559 -2.589 -2.291 1.00 97.19 70 ASN A O 1
ATOM 588 N N . 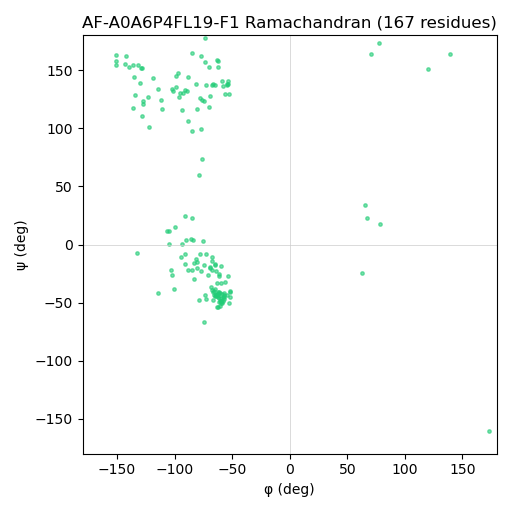LYS A 1 71 ? 7.844 -4.781 -2.726 1.00 97.38 71 LYS A N 1
ATOM 589 C CA . LYS A 1 71 ? 8.322 -5.123 -1.388 1.00 97.38 71 LYS A CA 1
ATOM 590 C C . LYS A 1 71 ? 9.778 -4.701 -1.175 1.00 97.38 71 LYS A C 1
ATOM 592 O O . LYS A 1 71 ? 10.694 -5.248 -1.793 1.00 97.38 71 LYS A O 1
ATOM 597 N N . PHE A 1 72 ? 9.986 -3.779 -0.242 1.00 96.94 72 PHE A N 1
ATOM 598 C CA . PHE A 1 72 ? 11.287 -3.352 0.257 1.00 96.94 72 PHE A CA 1
ATOM 599 C C . PHE A 1 72 ? 11.646 -4.041 1.573 1.00 96.94 72 PHE A C 1
ATOM 601 O O . PHE A 1 72 ? 10.779 -4.313 2.401 1.00 96.94 72 PHE A O 1
ATOM 608 N N . ARG A 1 73 ? 12.936 -4.335 1.768 1.00 95.06 73 ARG A N 1
ATOM 609 C CA . ARG A 1 73 ? 13.465 -5.041 2.958 1.00 95.06 73 ARG A CA 1
ATOM 610 C C . ARG A 1 73 ? 13.972 -4.148 4.078 1.00 95.06 73 ARG A C 1
ATOM 612 O O . ARG A 1 73 ? 14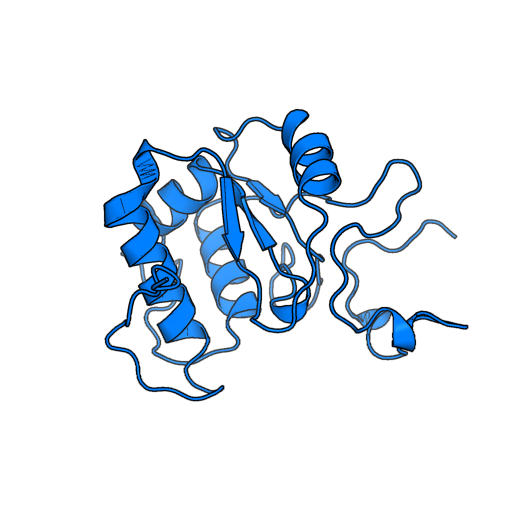.310 -4.641 5.148 1.00 95.06 73 ARG A O 1
ATOM 619 N N . THR A 1 74 ? 14.107 -2.854 3.830 1.00 91.75 74 THR A N 1
ATOM 620 C CA . THR A 1 74 ? 14.633 -1.925 4.832 1.00 91.75 74 THR A CA 1
ATOM 621 C C . THR A 1 74 ? 13.563 -1.606 5.885 1.00 91.75 74 THR A C 1
ATOM 623 O O . THR A 1 74 ? 12.380 -1.838 5.672 1.00 91.75 74 THR A O 1
ATOM 626 N N . HIS A 1 75 ? 13.960 -1.088 7.050 1.00 94.31 75 HIS A N 1
ATOM 627 C CA . HIS A 1 75 ? 13.090 -0.519 8.104 1.00 94.31 75 HIS A CA 1
ATOM 628 C C . HIS A 1 75 ? 12.053 -1.419 8.814 1.00 94.31 75 HIS A C 1
ATOM 630 O O . HIS A 1 75 ? 11.675 -1.084 9.944 1.00 94.31 75 HIS A O 1
ATOM 636 N N . VAL A 1 76 ? 11.589 -2.508 8.196 1.00 95.44 76 VAL A N 1
ATOM 637 C CA . VAL A 1 76 ? 10.555 -3.432 8.687 1.00 95.44 76 VAL A CA 1
ATOM 638 C C . VAL A 1 76 ? 11.045 -4.861 8.471 1.00 95.44 76 VAL A C 1
ATOM 640 O O . VAL A 1 76 ? 11.452 -5.210 7.368 1.00 95.44 76 VAL A O 1
ATOM 643 N N . LYS A 1 77 ? 11.012 -5.698 9.516 1.00 92.69 77 LYS A N 1
ATOM 644 C CA . LYS A 1 77 ? 11.615 -7.046 9.489 1.00 92.69 77 LYS A CA 1
ATOM 645 C C . LYS A 1 77 ? 11.021 -7.937 8.391 1.00 92.69 77 LYS A C 1
ATOM 647 O O . LYS A 1 77 ? 11.761 -8.609 7.684 1.00 92.69 77 LYS A O 1
ATOM 652 N N . GLU A 1 78 ? 9.701 -7.906 8.227 1.00 91.94 78 GLU A N 1
ATOM 653 C CA . GLU A 1 78 ? 8.995 -8.661 7.178 1.00 91.94 78 GLU A CA 1
ATOM 654 C C . GLU A 1 78 ? 8.963 -7.929 5.826 1.00 91.94 78 GLU A C 1
ATOM 656 O O . GLU A 1 78 ? 8.344 -8.405 4.874 1.00 91.94 78 GLU A O 1
ATOM 661 N N . GLY A 1 79 ? 9.631 -6.778 5.734 1.00 96.00 79 GLY A N 1
ATOM 662 C CA . GLY A 1 79 ? 9.533 -5.836 4.630 1.00 96.00 79 GLY A CA 1
ATOM 663 C C . GLY A 1 79 ? 8.275 -4.966 4.670 1.00 96.00 79 GLY A C 1
ATOM 664 O O . GLY A 1 79 ? 7.385 -5.138 5.502 1.00 96.00 79 GLY A O 1
ATOM 665 N N . TYR A 1 80 ? 8.217 -4.003 3.757 1.00 97.81 80 TYR A N 1
ATOM 666 C CA . TYR A 1 80 ? 7.090 -3.091 3.557 1.00 97.81 80 TYR A CA 1
ATOM 667 C C . TYR A 1 80 ? 6.889 -2.827 2.062 1.00 97.81 80 TYR A C 1
ATOM 669 O O . TYR A 1 80 ? 7.779 -3.110 1.268 1.00 97.81 80 TYR A O 1
ATOM 677 N N . MET A 1 81 ? 5.723 -2.322 1.656 1.00 98.19 81 MET A N 1
ATOM 678 C CA . MET A 1 81 ? 5.454 -2.031 0.243 1.00 98.19 81 MET A CA 1
ATOM 679 C C . MET A 1 81 ? 5.735 -0.562 -0.031 1.00 98.19 81 MET A C 1
ATOM 681 O O . MET A 1 81 ? 5.179 0.272 0.671 1.00 98.19 81 MET A O 1
ATOM 685 N N . SER A 1 82 ? 6.559 -0.250 -1.031 1.00 97.25 82 SER A N 1
ATOM 686 C CA . SER A 1 82 ? 6.869 1.128 -1.423 1.00 97.25 82 SER A CA 1
ATOM 687 C C . SER A 1 82 ? 5.602 1.948 -1.671 1.00 97.25 82 SER A C 1
ATOM 689 O O . SER A 1 82 ? 4.742 1.539 -2.453 1.00 97.25 82 SER A O 1
ATOM 691 N N . GLY A 1 83 ? 5.515 3.127 -1.051 1.00 96.44 83 GLY A N 1
ATOM 692 C CA . GLY A 1 83 ? 4.365 4.018 -1.214 1.00 96.44 83 GLY A CA 1
ATOM 693 C C . GLY A 1 83 ? 4.185 4.507 -2.653 1.00 96.44 83 GLY A C 1
ATOM 694 O O . GLY A 1 83 ? 3.055 4.518 -3.142 1.00 96.44 83 GLY A O 1
ATOM 695 N N . GLY A 1 84 ? 5.291 4.837 -3.329 1.00 94.81 84 GLY A N 1
ATOM 696 C CA . GLY A 1 84 ? 5.292 5.374 -4.697 1.00 94.81 84 GLY A CA 1
ATOM 697 C C . GLY A 1 84 ? 4.994 4.343 -5.788 1.00 94.81 84 GLY A C 1
ATOM 698 O O . GLY A 1 84 ? 4.629 4.712 -6.894 1.00 94.81 84 GLY A O 1
ATOM 699 N N . ALA A 1 85 ? 5.108 3.041 -5.497 1.00 96.50 85 ALA A N 1
ATOM 700 C CA . ALA A 1 85 ? 4.630 2.001 -6.416 1.00 96.50 85 ALA A CA 1
ATOM 701 C C . ALA A 1 85 ? 3.115 1.759 -6.307 1.00 96.50 85 ALA A C 1
ATOM 703 O O . ALA A 1 85 ? 2.549 1.016 -7.111 1.00 96.50 85 ALA A O 1
ATOM 704 N N . GLY A 1 86 ? 2.484 2.303 -5.262 1.00 97.94 86 GLY A N 1
ATOM 705 C CA . GLY A 1 86 ? 1.172 1.877 -4.806 1.00 97.94 86 GLY A CA 1
ATOM 706 C C . GLY A 1 86 ? 1.185 0.493 -4.147 1.00 97.94 86 GLY A C 1
ATOM 707 O O . GLY A 1 86 ? 2.117 -0.310 -4.270 1.00 97.94 86 GLY A O 1
ATOM 708 N N . TYR A 1 87 ? 0.110 0.208 -3.420 1.00 98.69 87 TYR A N 1
ATOM 709 C CA . TYR A 1 87 ? -0.105 -1.084 -2.777 1.00 98.69 87 TYR A CA 1
ATOM 710 C C . TYR A 1 87 ? -1.593 -1.386 -2.644 1.00 98.69 87 TYR A C 1
ATOM 712 O O . TYR A 1 87 ? -2.437 -0.491 -2.566 1.00 98.69 87 TYR A O 1
ATOM 720 N N . VAL A 1 88 ? -1.921 -2.671 -2.584 1.00 98.75 88 VAL A N 1
ATOM 721 C CA . VAL A 1 88 ? -3.294 -3.154 -2.467 1.00 98.75 88 VAL A CA 1
ATOM 722 C C . VAL A 1 88 ? -3.453 -4.030 -1.233 1.00 98.75 88 VAL A C 1
ATOM 724 O O . VAL A 1 88 ? -2.706 -4.985 -1.023 1.00 98.75 88 VAL A O 1
ATOM 727 N N . LEU A 1 89 ? -4.440 -3.700 -0.404 1.00 98.88 89 LEU A N 1
ATOM 728 C CA . LEU A 1 89 ? -4.798 -4.457 0.787 1.00 98.88 89 LEU A CA 1
ATOM 729 C C . LEU A 1 89 ? -5.991 -5.361 0.495 1.00 98.88 89 LEU A C 1
ATOM 731 O O . LEU A 1 89 ? -6.994 -4.923 -0.072 1.00 98.88 89 LEU A O 1
ATOM 735 N N . SER A 1 90 ? -5.914 -6.606 0.955 1.00 98.88 90 SER A N 1
ATOM 736 C CA . SER A 1 90 ? -7.095 -7.462 1.069 1.00 98.88 90 SER A CA 1
ATOM 737 C C . SER A 1 90 ? -8.100 -6.891 2.073 1.00 98.88 90 SER A C 1
ATOM 739 O O . SER A 1 90 ? -7.748 -6.151 3.003 1.00 98.88 90 SER A O 1
ATOM 741 N N . LYS A 1 91 ? -9.362 -7.305 1.945 1.00 98.75 91 LYS A N 1
ATOM 742 C CA . LYS A 1 91 ? -10.413 -7.008 2.924 1.00 98.75 91 LYS A CA 1
ATOM 743 C C . LYS A 1 91 ? -9.994 -7.375 4.343 1.00 98.75 91 LYS A C 1
ATOM 745 O O . LYS A 1 91 ? -10.168 -6.574 5.261 1.00 98.75 91 LYS A O 1
ATOM 750 N N . MET A 1 92 ? -9.398 -8.551 4.539 1.00 98.81 92 MET A N 1
ATOM 751 C CA . MET A 1 92 ? -8.945 -8.965 5.867 1.00 98.81 92 MET A CA 1
ATOM 752 C C . MET A 1 92 ? -7.766 -8.130 6.379 1.00 98.81 92 MET A C 1
ATOM 754 O O . MET A 1 92 ? -7.728 -7.818 7.570 1.00 98.81 92 MET A O 1
ATOM 758 N N . ALA A 1 93 ? -6.836 -7.720 5.512 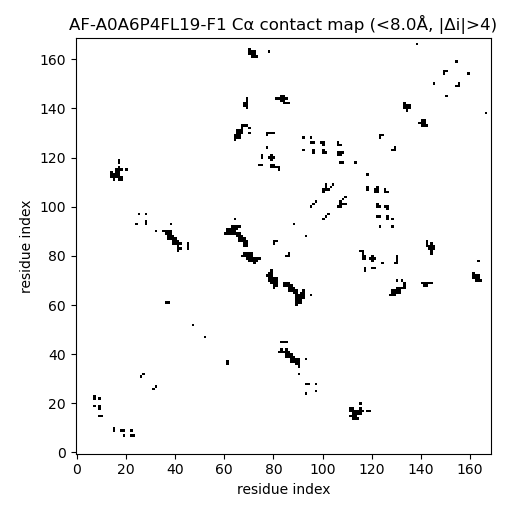1.00 98.75 93 ALA A N 1
ATOM 759 C CA . ALA A 1 93 ? -5.737 -6.847 5.916 1.00 98.75 93 ALA A CA 1
ATOM 760 C C . ALA A 1 93 ? -6.241 -5.496 6.440 1.00 98.75 93 ALA A C 1
ATOM 762 O O . ALA A 1 93 ? -5.886 -5.100 7.552 1.00 98.75 93 ALA A O 1
ATOM 763 N N . LEU A 1 94 ? -7.138 -4.836 5.697 1.00 98.69 94 LEU A N 1
ATOM 764 C CA . LEU A 1 94 ? -7.739 -3.579 6.147 1.00 98.69 94 LEU A CA 1
ATOM 765 C C . LEU A 1 94 ? -8.537 -3.772 7.446 1.00 98.69 94 LEU A C 1
ATOM 767 O O . LEU A 1 94 ? -8.447 -2.953 8.362 1.00 98.69 94 LEU A O 1
ATOM 771 N N . HIS A 1 95 ? -9.283 -4.875 7.559 1.00 98.62 95 HIS A N 1
ATOM 772 C CA . HIS A 1 95 ? -10.051 -5.186 8.762 1.00 98.62 95 HIS A CA 1
ATOM 773 C C . HIS A 1 95 ? -9.172 -5.307 10.008 1.00 98.62 95 HIS A C 1
ATOM 775 O O . HIS A 1 95 ? -9.452 -4.662 11.020 1.00 98.62 95 HIS A O 1
ATOM 781 N N . ARG A 1 96 ? -8.089 -6.091 9.933 1.00 98.50 96 ARG A N 1
ATOM 782 C CA . ARG A 1 96 ? -7.143 -6.261 11.043 1.00 98.50 96 ARG A CA 1
ATOM 783 C C . ARG A 1 96 ? -6.448 -4.953 11.398 1.00 98.50 96 ARG A C 1
ATOM 785 O O . ARG A 1 96 ? -6.364 -4.617 12.578 1.00 98.50 96 ARG A O 1
ATOM 792 N N . LEU A 1 97 ? -6.023 -4.185 10.394 1.00 98.06 97 LEU A N 1
ATOM 793 C CA . LEU A 1 97 ? -5.396 -2.885 10.614 1.00 98.06 97 LEU A CA 1
ATOM 794 C C . LEU A 1 97 ? -6.318 -1.940 11.401 1.00 98.06 97 LEU A C 1
ATOM 796 O O . LEU A 1 97 ? -5.876 -1.322 12.368 1.00 98.06 97 LEU A O 1
ATOM 800 N N . MET A 1 98 ? -7.605 -1.871 11.047 1.00 97.62 98 MET A N 1
ATOM 801 C CA . MET A 1 98 ? -8.562 -1.010 11.751 1.00 97.62 98 MET A CA 1
ATOM 802 C C . MET A 1 98 ? -8.954 -1.535 13.132 1.00 97.62 98 MET A C 1
ATOM 804 O O . MET A 1 98 ? -9.064 -0.752 14.072 1.00 97.62 98 MET A O 1
ATOM 808 N N . LYS A 1 99 ? -9.223 -2.841 13.256 1.00 97.44 99 LYS A N 1
ATOM 809 C CA . LYS A 1 99 ? -9.780 -3.431 14.482 1.00 97.44 99 LYS A CA 1
ATOM 810 C C . LYS A 1 99 ? -8.742 -3.752 15.547 1.00 97.44 99 LYS A C 1
ATOM 812 O O . LYS A 1 99 ? -9.079 -3.715 16.724 1.00 97.44 99 LYS A O 1
ATOM 817 N N . VAL A 1 100 ? -7.517 -4.069 15.139 1.00 96.75 100 VAL A N 1
ATOM 818 C CA . VAL A 1 100 ? -6.434 -4.490 16.038 1.00 96.75 100 VAL A CA 1
ATOM 819 C C . VAL A 1 100 ? -5.310 -3.457 16.050 1.00 96.75 100 VAL A C 1
ATOM 821 O O . VAL A 1 100 ? -4.800 -3.127 17.114 1.00 96.75 100 VAL A O 1
ATOM 824 N N . GLY A 1 101 ? -4.949 -2.910 14.885 1.00 96.50 101 GLY A N 1
ATOM 825 C CA . GLY A 1 101 ? -3.791 -2.024 14.736 1.00 96.50 101 GLY A CA 1
ATOM 826 C C . GLY A 1 101 ? -4.026 -0.624 15.295 1.00 96.50 101 GLY A C 1
ATOM 827 O O . GLY A 1 101 ? -3.420 -0.238 16.285 1.00 96.50 101 GLY A O 1
ATOM 828 N N . PHE A 1 102 ? -4.919 0.157 14.684 1.00 93.94 102 PHE A N 1
ATOM 829 C CA . PHE A 1 102 ? -5.059 1.593 14.984 1.00 93.94 102 PHE A CA 1
ATOM 830 C C . PHE A 1 102 ? -5.532 1.928 16.403 1.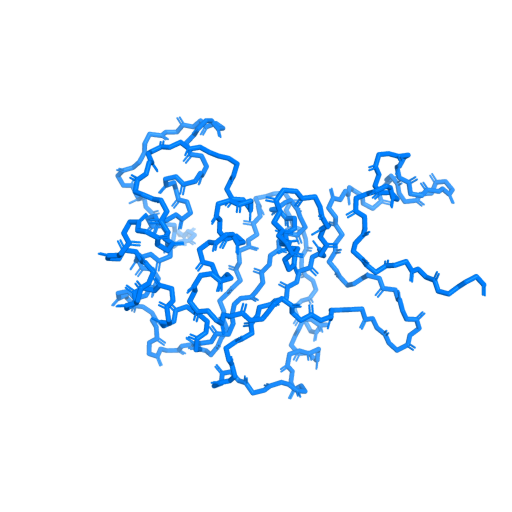00 93.94 102 PHE A C 1
ATOM 832 O O . PHE A 1 102 ? -5.379 3.079 16.819 1.00 93.94 102 PHE A O 1
ATOM 839 N N . GLY A 1 103 ? -6.100 0.957 17.123 1.00 89.62 103 GLY A N 1
ATOM 840 C CA . GLY A 1 103 ? -6.462 1.078 18.537 1.00 89.62 103 GLY A CA 1
ATOM 841 C C . GLY A 1 103 ? -5.362 0.640 19.510 1.00 89.62 103 GLY A C 1
ATOM 842 O O . GLY A 1 103 ? -5.511 0.860 20.707 1.00 89.62 103 GLY A O 1
ATOM 843 N N . ASN A 1 104 ? -4.272 0.039 19.024 1.00 94.00 104 ASN A N 1
ATOM 844 C CA . ASN A 1 104 ? -3.193 -0.488 19.849 1.00 94.00 104 ASN A CA 1
ATOM 845 C C . ASN A 1 104 ? -1.845 0.150 19.475 1.00 94.00 104 ASN A C 1
ATOM 847 O O . ASN A 1 104 ? -1.188 -0.251 18.511 1.00 94.00 104 ASN A O 1
ATOM 851 N N . SER A 1 105 ? -1.406 1.116 20.287 1.00 92.56 105 SER A N 1
ATOM 852 C CA . SER A 1 105 ? -0.165 1.868 20.067 1.00 92.56 105 SER A CA 1
ATOM 853 C C . SER A 1 105 ? 1.108 1.023 20.152 1.00 92.56 105 SER A C 1
ATOM 855 O O . SER A 1 105 ? 2.140 1.458 19.642 1.00 92.56 105 SER A O 1
ATOM 857 N N . SER A 1 106 ? 1.054 -0.174 20.753 1.00 91.62 106 SER A N 1
ATOM 858 C CA . SER A 1 106 ? 2.195 -1.095 20.782 1.00 91.62 106 SER A CA 1
ATOM 859 C C . SER A 1 106 ? 2.390 -1.837 19.457 1.00 91.62 106 SER A C 1
ATOM 861 O O . SER A 1 106 ? 3.488 -2.313 19.190 1.00 91.62 106 SER A O 1
ATOM 863 N N . LEU A 1 107 ? 1.337 -1.955 18.638 1.00 93.44 107 LEU A N 1
ATOM 864 C CA . LEU A 1 107 ? 1.375 -2.617 17.328 1.00 93.44 107 LEU A CA 1
ATOM 865 C C . LEU A 1 107 ? 1.480 -1.612 16.184 1.00 93.44 107 LEU A C 1
ATOM 867 O O . LEU A 1 107 ? 2.163 -1.862 15.196 1.00 93.44 107 LEU A O 1
ATOM 871 N N . CYS A 1 108 ? 0.785 -0.484 16.309 1.00 94.25 108 CYS A N 1
ATOM 872 C CA . CYS A 1 108 ? 0.754 0.560 15.302 1.00 94.25 108 CYS A CA 1
ATOM 873 C C . CYS A 1 108 ? 0.884 1.922 15.970 1.00 94.25 108 CYS A C 1
ATOM 875 O O . CYS A 1 108 ? 0.025 2.316 16.760 1.00 94.25 108 CYS A O 1
ATOM 877 N N . SER A 1 109 ? 1.953 2.653 15.653 1.00 89.06 109 SER A N 1
ATOM 878 C CA . SER A 1 109 ? 2.212 3.937 16.295 1.00 89.06 109 SER A CA 1
ATOM 879 C C . SER A 1 109 ? 1.046 4.906 16.096 1.00 89.06 109 SER A C 1
ATOM 881 O O . SER A 1 109 ? 0.514 5.067 14.998 1.00 89.06 109 SER A O 1
ATOM 883 N N . ASN A 1 110 ? 0.670 5.612 17.161 1.00 85.62 110 ASN A N 1
ATOM 884 C CA . ASN A 1 110 ? -0.320 6.684 17.090 1.00 85.62 110 ASN A CA 1
ATOM 885 C C . ASN A 1 110 ? 0.296 8.043 16.712 1.00 85.62 110 ASN A C 1
ATOM 887 O O . ASN A 1 110 ? -0.424 9.043 16.706 1.00 85.62 110 ASN A O 1
ATOM 891 N N . ARG A 1 111 ? 1.601 8.084 16.409 1.00 85.50 111 ARG A N 1
ATOM 892 C CA . ARG A 1 111 ? 2.325 9.300 16.028 1.00 85.50 111 ARG A CA 1
ATOM 893 C C . ARG A 1 111 ? 1.715 9.931 14.777 1.00 85.50 111 ARG A C 1
ATOM 895 O O . ARG A 1 111 ? 1.328 9.247 13.834 1.00 85.50 111 ARG A O 1
ATOM 902 N N . GLY A 1 112 ? 1.661 11.260 14.775 1.00 84.19 112 GLY A N 1
ATOM 903 C CA . GLY A 1 112 ? 1.172 12.066 13.655 1.00 84.19 112 GLY A CA 1
ATOM 904 C C . GLY A 1 112 ? 2.227 12.364 12.585 1.00 84.19 112 GLY A C 1
ATOM 905 O O . GLY A 1 112 ? 2.101 13.366 11.896 1.00 84.19 112 GLY A O 1
ATOM 906 N N . TYR A 1 113 ? 3.286 11.561 12.483 1.00 88.25 113 TYR A N 1
ATOM 907 C CA . TYR A 1 113 ? 4.389 11.739 11.534 1.00 88.25 113 TYR A CA 1
ATOM 908 C C . TYR A 1 113 ? 5.004 10.380 11.186 1.00 88.25 113 TYR A C 1
ATOM 910 O O . TYR A 1 113 ? 4.805 9.412 11.921 1.00 88.25 113 TYR A O 1
ATOM 918 N N . GLY A 1 114 ? 5.776 10.322 10.102 1.00 91.38 114 GLY A N 1
ATOM 919 C CA . GLY A 1 114 ? 6.497 9.124 9.668 1.00 91.38 114 GLY A CA 1
ATOM 920 C C . GLY A 1 114 ? 6.449 8.938 8.155 1.00 91.38 114 GLY A C 1
ATOM 921 O O . GLY A 1 114 ? 5.628 9.556 7.474 1.00 91.38 114 GLY A O 1
ATOM 922 N N . TYR A 1 115 ? 7.333 8.082 7.640 1.00 94.81 115 TYR A N 1
ATOM 923 C CA . TYR A 1 115 ? 7.235 7.603 6.263 1.00 94.81 115 TYR A CA 1
ATOM 924 C C . TYR A 1 115 ? 6.028 6.674 6.169 1.00 94.81 115 TYR A C 1
ATOM 926 O O . TYR A 1 115 ? 5.954 5.679 6.886 1.00 94.81 115 TYR A O 1
ATOM 934 N N . GLU A 1 116 ? 5.061 7.054 5.341 1.00 96.12 116 GLU A N 1
ATOM 935 C CA . GLU A 1 116 ? 3.743 6.423 5.265 1.00 96.12 116 GLU A CA 1
ATOM 936 C C . GLU A 1 116 ? 3.812 4.912 5.063 1.00 96.12 116 GLU A C 1
ATOM 938 O O . GLU A 1 116 ? 3.231 4.157 5.838 1.00 96.12 116 GLU A O 1
ATOM 943 N N . ASP A 1 117 ? 4.588 4.490 4.076 1.00 97.25 117 ASP A N 1
ATOM 944 C CA . ASP A 1 117 ? 4.745 3.101 3.674 1.00 97.25 117 ASP A CA 1
ATOM 945 C C . ASP A 1 117 ? 5.457 2.247 4.732 1.00 97.25 117 ASP A C 1
ATOM 947 O O . ASP A 1 117 ? 5.064 1.106 4.998 1.00 97.25 117 ASP A O 1
ATOM 951 N N . VAL A 1 118 ? 6.472 2.813 5.386 1.00 97.06 118 VAL A N 1
ATOM 952 C CA . VAL A 1 118 ? 7.178 2.177 6.504 1.00 97.06 118 VAL A CA 1
ATOM 953 C C . VAL A 1 118 ? 6.255 2.023 7.713 1.00 97.06 118 VAL A C 1
ATOM 955 O O . VAL A 1 118 ? 6.198 0.941 8.301 1.00 97.06 118 VAL A O 1
ATOM 958 N N . GLU A 1 119 ? 5.528 3.076 8.099 1.00 97.12 119 GLU A N 1
ATOM 959 C CA . GLU A 1 119 ? 4.590 3.021 9.227 1.00 97.12 119 GLU A CA 1
ATOM 960 C C . GLU A 1 119 ? 3.450 2.037 8.948 1.00 97.12 119 GLU A C 1
ATOM 962 O O . GLU A 1 119 ? 3.147 1.195 9.797 1.00 97.12 119 GLU A O 1
ATOM 967 N N . LEU A 1 120 ? 2.883 2.053 7.738 1.00 97.75 120 LEU A N 1
ATOM 968 C CA . LEU A 1 120 ? 1.874 1.081 7.334 1.00 97.75 120 LEU A CA 1
ATOM 969 C C . LEU A 1 120 ? 2.420 -0.351 7.398 1.00 97.75 120 LEU A C 1
ATOM 971 O O . LEU A 1 120 ? 1.762 -1.223 7.966 1.00 97.75 120 LEU A O 1
ATOM 975 N N . GLY A 1 121 ? 3.625 -0.594 6.872 1.00 97.75 121 GLY A N 1
ATOM 976 C CA . GLY A 1 121 ? 4.286 -1.899 6.928 1.00 97.75 121 GLY A CA 1
ATOM 977 C C . GLY A 1 121 ? 4.468 -2.410 8.359 1.00 97.75 121 GLY A C 1
ATOM 978 O O . GLY A 1 121 ? 4.116 -3.553 8.649 1.00 97.75 121 GLY A O 1
ATOM 979 N N . ARG A 1 122 ? 4.926 -1.551 9.282 1.00 97.19 122 ARG A N 1
ATOM 980 C CA . ARG A 1 122 ? 5.038 -1.883 10.717 1.00 97.19 122 ARG A CA 1
ATOM 981 C C . ARG A 1 122 ? 3.689 -2.257 11.317 1.00 97.19 122 ARG A C 1
ATOM 983 O O . ARG A 1 122 ? 3.579 -3.290 11.975 1.00 97.19 122 ARG A O 1
ATOM 990 N N . CYS A 1 123 ? 2.664 -1.446 11.063 1.00 97.69 123 CYS A N 1
ATOM 991 C CA . CYS A 1 123 ? 1.324 -1.690 11.583 1.00 97.69 123 CYS A CA 1
ATOM 992 C C . CYS A 1 123 ? 0.736 -3.005 11.053 1.00 97.69 123 CYS A C 1
ATOM 994 O O . CYS A 1 123 ? 0.160 -3.770 11.825 1.00 97.69 123 CYS A O 1
ATOM 996 N N . LEU A 1 124 ? 0.897 -3.288 9.755 1.00 98.25 124 LEU A N 1
ATOM 997 C CA . LEU A 1 124 ? 0.431 -4.524 9.123 1.00 98.25 124 LEU A CA 1
ATOM 998 C C . LEU A 1 124 ? 1.170 -5.751 9.668 1.00 98.25 124 LEU A C 1
ATOM 1000 O O . LEU A 1 124 ? 0.516 -6.728 10.039 1.00 98.25 124 LEU A O 1
ATOM 1004 N N . GLN A 1 125 ? 2.496 -5.672 9.822 1.00 97.56 125 GLN A N 1
ATOM 1005 C CA . GLN A 1 125 ? 3.282 -6.715 10.480 1.00 97.56 125 GLN A CA 1
ATOM 1006 C C . GLN A 1 125 ? 2.771 -6.974 11.908 1.00 97.56 125 GLN A C 1
ATOM 1008 O O . GLN A 1 125 ? 2.541 -8.124 12.283 1.00 97.56 125 GLN A O 1
ATOM 1013 N N . GLY A 1 126 ? 2.537 -5.914 12.689 1.00 97.19 126 GLY A N 1
ATOM 1014 C CA . GLY A 1 126 ? 2.056 -6.006 14.070 1.00 97.19 126 GLY A CA 1
ATOM 1015 C C . GLY A 1 126 ? 0.687 -6.681 14.212 1.00 97.19 126 GLY A C 1
ATOM 1016 O O . GLY A 1 126 ? 0.413 -7.307 15.232 1.00 97.19 126 GLY A O 1
ATOM 1017 N N . VAL A 1 127 ? -0.166 -6.618 13.185 1.00 97.94 127 VAL A N 1
ATOM 1018 C CA . VAL A 1 127 ? -1.483 -7.284 13.176 1.00 97.94 127 VAL A CA 1
ATOM 1019 C C . VAL A 1 127 ? -1.491 -8.608 12.399 1.00 97.94 127 VAL A C 1
ATOM 1021 O O . VAL A 1 127 ? -2.557 -9.137 12.065 1.00 97.94 127 VAL A O 1
ATOM 1024 N N . GLY A 1 128 ? -0.311 -9.156 12.096 1.00 97.69 128 GLY A N 1
ATOM 1025 C CA . GLY A 1 128 ? -0.160 -10.439 11.411 1.00 97.69 128 GLY A CA 1
ATOM 1026 C C . GLY A 1 128 ? -0.694 -10.429 9.979 1.00 97.69 128 GLY A C 1
ATOM 1027 O O . GLY A 1 128 ? -1.276 -11.422 9.538 1.00 97.69 128 GLY A O 1
ATOM 1028 N N . VAL A 1 129 ? -0.577 -9.297 9.281 1.00 98.44 129 VAL A N 1
ATOM 1029 C CA . VAL A 1 129 ? -0.797 -9.209 7.834 1.00 98.44 129 VAL A CA 1
ATOM 1030 C C . VAL A 1 129 ? 0.519 -9.480 7.115 1.00 98.44 129 VAL A C 1
ATOM 1032 O O . VAL A 1 129 ? 1.555 -8.911 7.451 1.00 98.44 129 VAL A O 1
ATOM 1035 N N . VAL A 1 130 ? 0.466 -10.346 6.107 1.00 97.31 130 VAL A N 1
ATOM 1036 C CA . VAL A 1 130 ? 1.635 -10.782 5.340 1.00 97.31 130 VAL A CA 1
ATOM 1037 C C . VAL A 1 130 ? 1.816 -9.898 4.110 1.00 97.31 130 VAL A C 1
ATOM 1039 O O . VAL A 1 130 ? 0.879 -9.709 3.335 1.00 97.31 130 VAL A O 1
ATOM 1042 N N . GLY A 1 131 ? 3.033 -9.392 3.904 1.00 97.25 131 GLY A N 1
ATOM 1043 C CA . GLY A 1 131 ? 3.436 -8.775 2.639 1.00 97.25 131 GLY A CA 1
ATOM 1044 C C . GLY A 1 131 ? 3.717 -9.855 1.605 1.00 97.25 131 GLY A C 1
ATOM 1045 O O . GLY A 1 131 ? 4.788 -10.467 1.648 1.00 97.25 131 GLY A O 1
ATOM 1046 N N . GLY A 1 132 ? 2.747 -10.112 0.728 1.00 96.31 132 GLY A N 1
ATOM 1047 C CA . GLY A 1 132 ? 2.824 -11.169 -0.277 1.00 96.31 132 GLY A CA 1
ATOM 1048 C C . GLY A 1 132 ? 3.766 -10.825 -1.431 1.00 96.31 132 GLY A C 1
ATOM 1049 O O . GLY A 1 132 ? 4.028 -9.652 -1.700 1.00 96.31 132 GLY A O 1
ATOM 1050 N N . ASP A 1 133 ? 4.260 -11.855 -2.119 1.00 96.31 133 ASP A N 1
ATOM 1051 C CA . ASP A 1 133 ? 5.029 -11.682 -3.352 1.00 96.31 133 ASP A CA 1
ATOM 1052 C C . ASP A 1 133 ? 4.076 -11.306 -4.494 1.00 96.31 133 ASP A C 1
ATOM 1054 O O . ASP A 1 133 ? 3.085 -11.994 -4.740 1.00 96.31 133 ASP A O 1
ATOM 1058 N N . SER A 1 134 ? 4.346 -10.176 -5.142 1.00 96.56 134 SER A N 1
ATOM 1059 C CA . SER A 1 134 ? 3.526 -9.616 -6.219 1.00 96.56 134 SER A CA 1
ATOM 1060 C C . SER A 1 134 ? 4.147 -9.798 -7.604 1.00 96.56 134 SER A C 1
ATOM 1062 O O . SER A 1 134 ? 3.564 -9.352 -8.600 1.00 96.56 134 SER A O 1
ATOM 1064 N N . ARG A 1 135 ? 5.321 -10.436 -7.679 1.00 95.56 135 ARG A N 1
ATOM 1065 C CA . ARG A 1 135 ? 6.051 -10.663 -8.927 1.00 95.56 135 ARG A CA 1
ATOM 1066 C C . ARG A 1 135 ? 5.353 -11.684 -9.810 1.00 95.56 135 ARG A C 1
ATOM 1068 O O . ARG A 1 135 ? 4.579 -12.518 -9.330 1.00 95.56 135 ARG A O 1
ATOM 1075 N N . ASP A 1 136 ? 5.571 -11.569 -11.111 1.00 93.81 136 ASP A N 1
ATOM 1076 C CA . ASP A 1 136 ? 5.030 -12.510 -12.083 1.00 93.81 136 ASP A CA 1
ATOM 1077 C C . ASP A 1 136 ? 5.739 -13.864 -12.082 1.00 93.81 136 ASP A C 1
ATOM 1079 O O . ASP A 1 136 ? 6.658 -14.109 -11.301 1.00 93.81 136 ASP A O 1
ATOM 1083 N N . GLU A 1 137 ? 5.256 -14.773 -12.922 1.00 92.19 137 GLU A N 1
ATOM 1084 C CA . GLU A 1 137 ? 5.810 -16.114 -13.086 1.00 92.19 137 GLU A CA 1
ATOM 1085 C C . GLU A 1 137 ? 7.279 -16.119 -13.547 1.00 92.19 137 GLU A C 1
ATOM 1087 O O . GLU A 1 137 ? 7.977 -17.108 -13.333 1.00 92.19 137 GLU A O 1
ATOM 1092 N N . HIS A 1 138 ? 7.771 -15.008 -14.106 1.00 92.06 138 HIS A N 1
ATOM 1093 C CA . HIS A 1 138 ? 9.172 -14.798 -14.472 1.00 92.06 138 HIS A CA 1
ATOM 1094 C C . HIS A 1 138 ? 9.970 -14.087 -13.364 1.00 92.06 138 HIS A C 1
ATOM 1096 O O . HIS A 1 138 ? 11.164 -13.831 -13.515 1.00 92.06 138 HIS A O 1
ATOM 1102 N N . GLY A 1 139 ? 9.334 -13.755 -12.237 1.00 91.19 139 GLY A N 1
ATOM 1103 C CA . GLY A 1 139 ? 9.949 -13.031 -11.131 1.00 91.19 139 GLY A CA 1
ATOM 1104 C C . GLY A 1 139 ? 10.072 -11.521 -11.358 1.00 91.19 139 GLY A C 1
ATOM 1105 O O . GLY A 1 139 ? 10.836 -10.876 -10.636 1.00 91.19 139 GLY A O 1
ATOM 1106 N N . LEU A 1 140 ? 9.335 -10.941 -12.311 1.00 90.19 140 LEU A N 1
ATOM 1107 C CA . LEU A 1 140 ? 9.346 -9.505 -12.601 1.00 90.19 140 LEU A CA 1
ATOM 1108 C C . LEU A 1 140 ? 8.316 -8.746 -11.755 1.00 90.19 140 LEU A C 1
ATOM 1110 O O . LEU A 1 140 ? 7.222 -9.231 -11.465 1.00 90.19 140 LEU A O 1
ATOM 1114 N N . SER A 1 141 ? 8.661 -7.525 -11.345 1.00 92.19 141 SER A N 1
ATOM 1115 C CA . SER A 1 141 ? 7.809 -6.679 -10.500 1.00 92.19 141 SER A CA 1
ATOM 1116 C C . SER A 1 141 ? 6.560 -6.183 -11.239 1.00 92.19 141 SER A C 1
ATOM 1118 O O . SER A 1 141 ? 6.675 -5.523 -12.266 1.00 92.19 141 SER A O 1
ATOM 1120 N N . ARG A 1 142 ? 5.367 -6.393 -10.658 1.00 94.81 142 ARG A N 1
ATOM 1121 C CA . ARG A 1 142 ? 4.102 -5.796 -11.146 1.00 94.81 142 ARG A CA 1
ATOM 1122 C C . ARG A 1 142 ? 3.831 -4.381 -10.625 1.00 94.81 142 ARG A C 1
ATOM 1124 O O . ARG A 1 142 ? 3.057 -3.643 -11.221 1.00 94.81 142 ARG A O 1
ATOM 1131 N N . PHE A 1 143 ? 4.449 -4.019 -9.505 1.00 96.69 143 PHE A N 1
ATOM 1132 C CA . PHE A 1 143 ? 4.351 -2.703 -8.871 1.00 96.69 143 PHE A CA 1
ATOM 1133 C C . PHE A 1 143 ? 5.709 -2.023 -9.008 1.00 96.69 143 PHE A C 1
ATOM 1135 O O . PHE A 1 143 ? 6.702 -2.612 -8.589 1.00 96.69 143 PHE A O 1
ATOM 1142 N N . ILE A 1 144 ? 5.793 -0.825 -9.588 1.00 94.81 144 ILE A N 1
ATOM 1143 C CA . ILE A 1 144 ? 7.070 -0.180 -9.942 1.00 94.81 144 ILE A CA 1
ATOM 1144 C C . ILE A 1 144 ? 7.110 1.241 -9.340 1.00 94.81 144 ILE A C 1
ATOM 1146 O O . ILE A 1 144 ? 6.230 2.032 -9.654 1.00 94.81 144 ILE A O 1
ATOM 1150 N N . PRO A 1 145 ? 8.093 1.586 -8.478 1.00 94.88 145 PRO A N 1
ATOM 1151 C CA . PRO A 1 145 ? 8.134 2.841 -7.718 1.00 94.88 145 PRO A CA 1
ATOM 1152 C C . PRO A 1 145 ? 8.879 3.963 -8.454 1.00 94.88 145 PRO A C 1
ATOM 1154 O O . PRO A 1 145 ? 9.470 4.840 -7.827 1.00 94.88 145 PRO A O 1
ATOM 1157 N N . PHE A 1 146 ? 8.957 3.894 -9.778 1.00 92.50 146 PHE A N 1
ATOM 1158 C CA . PHE A 1 146 ? 9.656 4.876 -10.595 1.00 92.50 146 PHE A CA 1
ATOM 1159 C C . PHE A 1 146 ? 9.025 4.965 -11.979 1.00 92.50 146 PHE A C 1
ATOM 1161 O O . PHE A 1 146 ? 8.361 4.038 -12.439 1.00 92.50 146 PHE A O 1
ATOM 1168 N N . SER A 1 147 ? 9.255 6.099 -12.641 1.00 89.50 147 SER A N 1
ATOM 1169 C CA . SER A 1 147 ? 8.755 6.342 -13.991 1.00 89.50 147 SER A CA 1
ATOM 1170 C C . SER A 1 147 ? 9.195 5.231 -14.955 1.00 89.50 147 SER A C 1
ATOM 1172 O O . SER A 1 147 ? 10.376 4.871 -14.948 1.00 89.50 147 SER A O 1
ATOM 1174 N N . PRO A 1 148 ? 8.311 4.752 -15.851 1.00 84.12 148 PRO A N 1
ATOM 1175 C CA . PRO A 1 148 ? 8.695 3.865 -16.947 1.00 84.12 148 PRO A CA 1
ATOM 1176 C C . PRO A 1 148 ? 9.839 4.424 -17.807 1.00 84.12 148 PRO A C 1
ATOM 1178 O O . PRO A 1 148 ? 10.623 3.661 -18.362 1.00 84.12 148 PRO A O 1
ATOM 1181 N N . LEU A 1 149 ? 9.992 5.753 -17.870 1.00 86.12 149 LEU A N 1
ATOM 1182 C CA . LEU A 1 149 ? 11.096 6.407 -18.582 1.00 86.12 149 LEU A CA 1
ATOM 1183 C C . LEU A 1 149 ? 12.465 6.162 -17.928 1.00 86.12 149 LEU A C 1
ATOM 1185 O O . LEU A 1 149 ? 13.486 6.269 -18.596 1.00 86.12 149 LEU A O 1
ATOM 1189 N N . HIS A 1 150 ? 12.501 5.820 -16.638 1.00 84.44 150 HIS A N 1
ATOM 1190 C CA . HIS A 1 150 ? 13.727 5.478 -15.910 1.00 84.44 150 HIS A CA 1
ATOM 1191 C C . HIS A 1 150 ? 14.063 3.982 -15.968 1.00 84.44 150 HIS A C 1
ATOM 1193 O O . HIS A 1 150 ? 14.985 3.543 -15.288 1.00 84.44 150 HIS A O 1
ATOM 1199 N N . TRP A 1 151 ? 13.297 3.184 -16.715 1.00 79.62 151 TRP A N 1
ATOM 1200 C CA . TRP A 1 151 ? 13.506 1.740 -16.806 1.00 79.62 151 TRP A CA 1
ATOM 1201 C C . TRP A 1 151 ? 14.632 1.358 -17.783 1.00 79.62 151 TRP A C 1
ATOM 1203 O O . TRP A 1 151 ? 15.166 0.256 -17.693 1.00 79.62 151 TRP A O 1
ATOM 1213 N N . TYR A 1 152 ? 14.996 2.245 -18.718 1.00 76.19 152 TYR A N 1
ATOM 1214 C CA . TYR A 1 152 ? 15.935 1.942 -19.802 1.00 76.19 152 TYR A CA 1
ATOM 1215 C C . TYR A 1 152 ? 17.245 2.746 -19.689 1.00 76.19 152 TYR A C 1
ATOM 1217 O O . TYR A 1 152 ? 17.180 3.964 -19.509 1.00 76.19 152 TYR A O 1
ATOM 1225 N N . PRO A 1 153 ? 18.431 2.120 -19.856 1.00 80.12 153 PRO A N 1
ATOM 1226 C CA . PRO A 1 153 ? 18.674 0.689 -20.114 1.00 80.12 153 PRO A CA 1
ATOM 1227 C C . PRO A 1 153 ? 18.629 -0.192 -18.854 1.00 80.12 153 PRO A C 1
ATOM 1229 O O . PRO A 1 153 ? 18.530 -1.410 -18.960 1.00 80.12 153 PRO A O 1
ATOM 1232 N N . ASP A 1 154 ? 18.687 0.422 -17.674 1.00 84.19 154 ASP A N 1
ATOM 1233 C CA . ASP A 1 154 ? 18.731 -0.236 -16.374 1.00 84.19 154 ASP A CA 1
ATOM 1234 C C . ASP A 1 154 ? 17.794 0.469 -15.393 1.00 84.19 154 ASP A C 1
ATOM 1236 O O . ASP A 1 154 ? 17.563 1.674 -15.480 1.00 84.19 154 ASP A O 1
ATOM 1240 N N . VAL A 1 155 ? 17.322 -0.276 -14.392 1.00 87.88 155 VAL A N 1
ATOM 1241 C CA . VAL A 1 155 ? 16.584 0.300 -13.261 1.00 87.88 155 VAL A CA 1
ATOM 1242 C C . VAL A 1 155 ? 17.459 1.283 -12.463 1.00 87.88 155 VAL A C 1
ATOM 1244 O O . VAL A 1 155 ? 18.678 1.093 -12.382 1.00 87.88 155 VAL A O 1
ATOM 1247 N N . PRO A 1 156 ? 16.866 2.286 -11.785 1.00 90.56 156 PRO A N 1
ATOM 1248 C CA . PRO A 1 156 ? 17.626 3.243 -10.986 1.00 90.56 156 PRO A CA 1
ATOM 1249 C C . PRO A 1 156 ? 18.544 2.573 -9.953 1.00 90.56 156 PRO A C 1
ATOM 1251 O O . PRO A 1 156 ? 18.135 1.647 -9.249 1.00 90.56 156 PRO A O 1
ATOM 1254 N N . GLN A 1 157 ? 19.773 3.079 -9.798 1.00 90.75 157 GLN A N 1
ATOM 1255 C CA . GLN A 1 157 ? 20.794 2.479 -8.922 1.00 90.75 157 GLN A CA 1
ATOM 1256 C C . GLN A 1 157 ? 20.327 2.316 -7.464 1.00 90.75 157 GLN A C 1
ATOM 1258 O O . GLN A 1 157 ? 20.696 1.353 -6.791 1.00 90.75 157 GLN A O 1
ATOM 1263 N N . TRP A 1 158 ? 19.479 3.227 -6.981 1.00 90.94 158 TRP A N 1
ATOM 1264 C CA . TRP A 1 158 ? 18.929 3.193 -5.625 1.00 90.94 158 TRP A CA 1
ATOM 1265 C C . TRP A 1 158 ? 17.933 2.046 -5.388 1.00 90.94 158 TRP A C 1
ATOM 1267 O O . TRP A 1 158 ? 17.686 1.692 -4.239 1.00 90.94 158 TRP A O 1
ATOM 1277 N N . TYR A 1 159 ? 17.359 1.456 -6.443 1.00 92.12 159 TYR A N 1
ATOM 1278 C CA . TYR A 1 159 ? 16.256 0.498 -6.339 1.00 92.12 159 TYR A CA 1
ATOM 1279 C C . TYR A 1 159 ? 16.724 -0.907 -5.934 1.00 92.12 159 TYR A C 1
ATOM 1281 O O . TYR A 1 159 ? 16.187 -1.494 -4.993 1.00 92.12 159 TYR A O 1
ATOM 1289 N N . ARG A 1 160 ? 17.769 -1.437 -6.589 1.00 90.44 160 ARG A N 1
ATOM 1290 C CA . ARG A 1 160 ? 18.269 -2.809 -6.352 1.00 90.44 160 ARG A CA 1
ATOM 1291 C C . ARG A 1 160 ? 18.612 -3.095 -4.877 1.00 90.44 160 ARG A C 1
ATOM 1293 O O . ARG A 1 160 ? 18.219 -4.152 -4.388 1.00 90.44 160 ARG A O 1
ATOM 1300 N N . PRO A 1 161 ? 19.275 -2.193 -4.125 1.00 92.25 161 PRO A N 1
ATOM 1301 C CA . PRO A 1 161 ? 19.598 -2.440 -2.717 1.00 92.25 161 PRO A CA 1
ATOM 1302 C C . PRO A 1 161 ? 18.377 -2.571 -1.793 1.00 92.25 161 PRO A C 1
ATOM 1304 O O . PRO A 1 161 ? 18.495 -3.178 -0.722 1.00 92.25 161 PRO A O 1
ATOM 1307 N N . LEU A 1 162 ? 17.227 -2.009 -2.183 1.00 93.12 162 LEU A N 1
ATOM 1308 C CA . LEU A 1 162 ? 16.005 -1.985 -1.376 1.00 93.12 162 LEU A CA 1
ATOM 1309 C C . LEU A 1 162 ? 15.124 -3.217 -1.580 1.00 93.12 162 LEU A C 1
ATOM 1311 O O . LEU A 1 162 ? 14.325 -3.526 -0.696 1.00 93.12 162 LEU A O 1
ATOM 1315 N N . LEU A 1 163 ? 15.271 -3.919 -2.706 1.00 92.44 163 LEU A N 1
ATOM 1316 C CA . LEU A 1 163 ? 14.445 -5.069 -3.063 1.00 92.44 163 LEU A CA 1
ATOM 1317 C C . LEU A 1 163 ? 14.476 -6.162 -1.993 1.00 92.44 163 LEU A C 1
ATOM 1319 O O . LEU A 1 163 ? 15.541 -6.605 -1.561 1.00 92.44 163 LEU A O 1
ATOM 1323 N N . TYR A 1 164 ? 13.289 -6.617 -1.588 1.00 92.31 164 TYR A N 1
ATOM 1324 C CA . TYR A 1 164 ? 13.147 -7.763 -0.692 1.00 92.31 164 TYR A CA 1
ATOM 1325 C C . TYR A 1 164 ? 13.456 -9.074 -1.402 1.00 92.31 164 TYR A C 1
ATOM 1327 O O . TYR A 1 164 ? 14.207 -9.902 -0.893 1.00 92.31 164 TYR A O 1
ATOM 1335 N N . HIS A 1 165 ? 12.891 -9.243 -2.594 1.00 86.94 165 HIS A N 1
ATOM 1336 C CA . HIS A 1 165 ? 13.167 -10.386 -3.440 1.00 86.94 165 HIS A CA 1
ATOM 1337 C C . HIS A 1 165 ? 14.283 -10.021 -4.412 1.00 86.94 165 HIS A C 1
ATOM 1339 O O . HIS A 1 165 ? 14.113 -9.145 -5.258 1.00 86.94 165 HIS A O 1
ATOM 1345 N N . THR A 1 166 ? 15.421 -10.691 -4.300 1.00 76.50 166 THR A N 1
ATOM 1346 C CA . THR A 1 166 ? 16.440 -10.660 -5.346 1.00 76.50 166 THR A CA 1
ATOM 1347 C C . THR A 1 166 ? 16.033 -11.650 -6.432 1.00 76.50 166 THR A C 1
ATOM 1349 O O . THR A 1 166 ? 15.554 -12.746 -6.125 1.00 76.50 166 THR A O 1
ATOM 1352 N N . THR A 1 167 ? 16.185 -11.277 -7.701 1.00 58.41 167 THR A N 1
ATOM 1353 C CA . THR A 1 167 ? 16.142 -12.253 -8.794 1.00 58.41 167 THR A CA 1
ATOM 1354 C C . THR A 1 167 ? 17.157 -13.363 -8.505 1.00 58.41 167 THR A C 1
ATOM 1356 O O . THR A 1 167 ? 18.237 -13.060 -7.986 1.00 58.41 167 THR A O 1
ATOM 1359 N N . PRO A 1 168 ? 16.839 -14.639 -8.786 1.00 50.72 168 PRO A N 1
ATOM 1360 C CA . PRO A 1 168 ? 17.882 -15.645 -8.925 1.00 50.72 168 PRO A CA 1
ATOM 1361 C C . PRO A 1 168 ? 18.883 -15.145 -9.975 1.00 50.72 168 PRO A C 1
ATOM 1363 O O . PRO A 1 168 ? 18.462 -14.560 -10.975 1.00 50.72 168 PRO A O 1
ATOM 1366 N N . ASN A 1 169 ? 20.178 -15.306 -9.699 1.00 38.50 169 ASN A N 1
ATOM 1367 C CA . ASN A 1 169 ? 21.230 -15.073 -10.691 1.00 38.50 169 ASN A CA 1
ATOM 1368 C C . ASN A 1 169 ? 21.042 -15.974 -11.914 1.00 38.50 169 ASN A C 1
ATOM 1370 O O . ASN A 1 169 ? 20.578 -17.122 -11.717 1.00 38.50 169 ASN A O 1
#

InterPro domains:
  IPR003378 Fringe-like, glycosyltransferase domain [PF02434] (34-126)
  IPR026050 C1GALT1/C1GALT1-specific chaperone 1 [PTHR23033] (5-160)

pLDDT: mean 93.22, std 8.31, range [38.5, 98.88]

Solvent-accessible surface area (backbone atoms only — not comparable to full-atom values): 9759 Å² total; per-residue (Å²): 132,84,88,78,79,79,90,68,102,58,73,86,58,78,66,25,43,26,46,43,52,54,50,48,53,53,49,45,51,75,77,42,47,90,80,48,52,67,49,77,50,69,54,99,89,61,86,79,65,62,68,61,54,51,60,62,52,69,82,53,64,38,77,44,40,31,31,35,27,29,48,25,46,62,102,27,95,81,25,24,38,40,55,74,27,14,39,37,31,18,39,33,26,53,48,35,34,61,72,53,9,75,79,28,60,92,38,16,75,80,64,73,54,54,59,38,30,58,52,49,24,41,16,33,50,56,50,68,29,43,72,47,87,49,47,48,99,86,64,47,76,74,31,56,70,62,60,78,81,50,46,68,96,51,66,56,82,78,51,70,84,37,45,54,73,74,74,84,131